Protein AF-A0A6A6KU16-F1 (afdb_monomer_lite)

Sequence (173 aa):
MAQDQNGCRWLQRIFDEGTSEDVQIIFNEIIDHVVTLMLKPFGNYVIQKLLDVCNEEQRLQIVFMVTKEPGQLVGICLNTYGTRAAQKLIETLKTRQQILFVVSSLKPGFLDLVKDQNGNHVIQRCLQCLSNEDKKFIFDAAAKFCVEIATHRHGCCVIQRCITHSTGNIETN

Structure (mmCIF, N/CA/C/O backbone):
data_AF-A0A6A6KU16-F1
#
_entry.id   AF-A0A6A6KU16-F1
#
loop_
_atom_site.group_PDB
_atom_site.id
_atom_site.type_symbol
_atom_site.label_atom_id
_atom_site.label_alt_id
_atom_site.label_comp_id
_atom_site.label_asym_id
_atom_site.label_entity_id
_atom_site.label_seq_id
_atom_site.pdbx_PDB_ins_code
_atom_site.Cartn_x
_atom_site.Cartn_y
_atom_site.Cartn_z
_atom_site.occupancy
_atom_site.B_iso_or_equiv
_atom_site.auth_seq_id
_atom_site.auth_comp_id
_atom_site.auth_asym_id
_atom_site.auth_atom_id
_atom_site.pdbx_PDB_model_num
ATOM 1 N N . MET A 1 1 ? -0.302 17.915 15.412 1.00 61.38 1 MET A N 1
ATOM 2 C CA . MET A 1 1 ? -0.648 16.678 16.140 1.00 61.38 1 MET A CA 1
ATOM 3 C C . MET A 1 1 ? -0.105 15.439 15.435 1.00 61.38 1 MET A C 1
ATOM 5 O O . MET A 1 1 ? 0.923 14.944 15.863 1.00 61.38 1 MET A O 1
ATOM 9 N N . ALA A 1 2 ? -0.668 14.951 14.323 1.00 64.69 2 ALA A N 1
ATOM 10 C CA . ALA A 1 2 ? -0.132 13.734 13.673 1.00 64.69 2 ALA A CA 1
ATOM 11 C C . ALA A 1 2 ? 1.270 13.894 13.030 1.00 64.69 2 ALA A C 1
ATOM 13 O O . ALA A 1 2 ? 1.913 12.909 12.670 1.00 64.69 2 ALA A O 1
ATOM 14 N N . GLN A 1 3 ? 1.744 15.135 12.866 1.00 73.50 3 GLN A N 1
ATOM 15 C CA . GLN A 1 3 ? 3.005 15.462 12.188 1.00 73.50 3 GLN A CA 1
ATOM 16 C C . GLN A 1 3 ? 4.169 15.779 13.143 1.00 73.50 3 GLN A C 1
ATOM 18 O O . GLN A 1 3 ? 5.284 15.988 12.675 1.00 73.50 3 GLN A O 1
ATOM 23 N N . ASP A 1 4 ? 3.932 15.795 14.456 1.00 78.88 4 ASP A N 1
ATOM 24 C CA . ASP A 1 4 ? 4.952 16.013 15.484 1.00 78.88 4 ASP A CA 1
ATOM 25 C C . ASP A 1 4 ? 5.138 14.744 16.338 1.00 78.88 4 ASP A C 1
ATOM 27 O O . ASP A 1 4 ? 4.253 13.890 16.415 1.00 78.88 4 ASP A O 1
ATOM 31 N N . GLN A 1 5 ? 6.317 14.576 16.945 1.00 77.56 5 GLN A N 1
ATOM 32 C CA . GLN A 1 5 ? 6.694 13.324 17.613 1.00 77.56 5 GLN A CA 1
ATOM 33 C C . GLN A 1 5 ? 5.754 12.954 18.771 1.00 77.56 5 GLN A C 1
ATOM 35 O O . GLN A 1 5 ? 5.437 11.778 18.965 1.00 77.56 5 GLN A O 1
ATOM 40 N N . ASN A 1 6 ? 5.312 13.943 19.549 1.00 80.12 6 ASN A N 1
ATOM 41 C CA . ASN A 1 6 ? 4.489 13.705 20.730 1.00 80.12 6 ASN A CA 1
ATOM 42 C C . ASN A 1 6 ? 3.042 13.390 20.347 1.00 80.12 6 ASN A C 1
ATOM 44 O O . ASN A 1 6 ? 2.490 12.418 20.861 1.00 80.12 6 ASN A O 1
ATOM 48 N N . GLY A 1 7 ? 2.458 14.127 19.400 1.00 81.62 7 GLY A N 1
ATOM 49 C CA . GLY A 1 7 ? 1.117 13.849 18.898 1.00 81.62 7 GLY A CA 1
ATOM 50 C C . GLY A 1 7 ? 1.038 12.529 18.130 1.00 81.62 7 GLY A C 1
ATOM 51 O O . GLY A 1 7 ? 0.083 11.780 18.308 1.00 81.62 7 GLY A O 1
ATOM 52 N N . CYS A 1 8 ? 2.075 12.168 17.368 1.00 83.50 8 CYS A N 1
ATOM 53 C CA . CYS A 1 8 ? 2.180 10.859 16.719 1.00 83.50 8 CYS A CA 1
ATOM 54 C C . CYS A 1 8 ? 2.186 9.700 17.731 1.00 83.50 8 CYS A C 1
ATOM 56 O O . CYS A 1 8 ? 1.494 8.701 17.530 1.00 83.50 8 CYS A O 1
ATOM 58 N N . ARG A 1 9 ? 2.945 9.811 18.831 1.00 82.94 9 ARG A N 1
ATOM 59 C CA . ARG A 1 9 ? 2.953 8.777 19.881 1.00 82.94 9 ARG A CA 1
ATOM 60 C C . ARG A 1 9 ? 1.647 8.719 20.657 1.00 82.94 9 ARG A C 1
ATOM 62 O O . ARG A 1 9 ? 1.212 7.630 21.009 1.00 82.94 9 ARG A O 1
ATOM 69 N N . TRP A 1 10 ? 1.034 9.869 20.917 1.00 85.94 10 TRP A N 1
ATOM 70 C CA . TRP A 1 10 ? -0.267 9.923 21.570 1.00 85.94 10 TRP A CA 1
ATOM 71 C C . TRP A 1 10 ? -1.342 9.227 20.725 1.00 85.94 10 TRP A C 1
ATOM 73 O O . TRP A 1 10 ? -2.004 8.333 21.235 1.00 85.94 10 TRP A O 1
ATOM 83 N N . LEU A 1 11 ? -1.430 9.528 19.422 1.00 86.06 11 LEU A N 1
ATOM 84 C CA . LEU A 1 11 ? -2.376 8.864 18.513 1.00 86.06 11 LEU A CA 1
ATOM 85 C C . LEU A 1 11 ? -2.165 7.347 18.451 1.00 86.06 11 LEU A C 1
ATOM 87 O O . LEU A 1 11 ? -3.128 6.591 18.492 1.00 86.06 11 LEU A O 1
ATOM 91 N N . GLN A 1 12 ? -0.911 6.891 18.399 1.00 87.44 12 GLN A N 1
ATOM 92 C CA . GLN A 1 12 ? -0.614 5.456 18.403 1.00 87.44 12 GLN A CA 1
ATOM 93 C C . GLN A 1 12 ? -1.090 4.760 19.684 1.00 87.44 12 GLN A C 1
ATOM 95 O O . GLN A 1 12 ? -1.622 3.662 19.587 1.00 87.44 12 GLN A O 1
ATOM 100 N N . ARG A 1 13 ? -0.974 5.408 20.853 1.00 88.69 13 ARG A N 1
ATOM 101 C CA . ARG A 1 13 ? -1.516 4.861 22.110 1.00 88.69 13 ARG A CA 1
ATOM 102 C C . ARG A 1 13 ? -3.032 4.747 22.085 1.00 88.69 13 ARG A C 1
ATOM 104 O O . ARG A 1 13 ? -3.554 3.744 22.547 1.00 88.69 13 ARG A O 1
ATOM 111 N N . ILE A 1 14 ? -3.731 5.731 21.515 1.00 88.00 14 ILE A N 1
ATOM 112 C CA . ILE A 1 14 ? -5.189 5.631 21.372 1.00 88.00 14 ILE A CA 1
ATOM 113 C C . ILE A 1 14 ? -5.564 4.452 20.469 1.00 88.00 14 ILE A C 1
ATOM 115 O O . ILE A 1 14 ? -6.512 3.743 20.766 1.00 88.00 14 ILE A O 1
ATOM 119 N N . PHE A 1 15 ? -4.798 4.177 19.413 1.00 91.25 15 PHE A N 1
ATOM 120 C CA . PHE A 1 15 ? -5.029 2.977 18.607 1.00 91.25 15 PHE A CA 1
ATOM 121 C C . PHE A 1 15 ? -4.702 1.666 19.341 1.00 91.25 15 PHE A C 1
ATOM 123 O O . PHE A 1 15 ? -5.297 0.646 19.020 1.00 91.25 15 PHE A O 1
ATOM 130 N N . ASP A 1 16 ? -3.763 1.666 20.289 1.00 88.44 16 ASP A N 1
ATOM 131 C CA . ASP A 1 16 ? -3.413 0.482 21.088 1.00 88.44 16 ASP A CA 1
ATOM 132 C C . ASP A 1 16 ? -4.428 0.168 22.195 1.00 88.44 16 ASP A C 1
ATOM 134 O O . ASP A 1 16 ? -4.728 -0.997 22.450 1.00 88.44 16 ASP A O 1
ATOM 138 N N . GLU A 1 17 ? -4.915 1.202 22.876 1.00 91.50 17 GLU A N 1
ATOM 139 C CA . GLU A 1 17 ? -5.644 1.077 24.146 1.00 91.50 17 GLU A CA 1
ATOM 140 C C . GLU A 1 17 ? -7.106 1.543 24.050 1.00 91.50 17 GLU A C 1
ATOM 142 O O . GLU A 1 17 ? -7.894 1.290 24.961 1.00 91.50 17 GLU A O 1
ATOM 147 N N . GLY A 1 18 ? -7.464 2.249 22.976 1.00 89.25 18 GLY A N 1
ATOM 148 C CA . GLY A 1 18 ? -8.781 2.847 22.774 1.00 89.25 18 GLY A CA 1
ATOM 149 C C . GLY A 1 18 ? -9.833 1.884 22.229 1.00 89.25 18 GLY A C 1
ATOM 150 O O . GLY A 1 18 ? -9.562 0.749 21.833 1.00 89.25 18 GLY A O 1
ATOM 151 N N . THR A 1 19 ? -11.070 2.369 22.204 1.00 93.75 19 THR A N 1
ATOM 152 C CA . THR A 1 19 ? -12.240 1.650 21.686 1.00 93.75 19 THR A CA 1
ATOM 153 C C . THR A 1 19 ? -12.359 1.761 20.162 1.00 93.75 19 THR A C 1
ATOM 155 O O . THR A 1 19 ? -11.706 2.585 19.518 1.00 93.75 19 THR A O 1
ATOM 158 N N . SER A 1 20 ? -13.237 0.956 19.558 1.00 92.12 20 SER A N 1
ATOM 159 C CA . SER A 1 20 ? -13.591 1.082 18.135 1.00 92.12 20 SER A CA 1
ATOM 160 C C . SER A 1 20 ? -14.127 2.470 17.774 1.00 92.12 20 SER A C 1
ATOM 162 O O . SER A 1 20 ? -13.872 2.973 16.681 1.00 92.12 20 SER A O 1
ATOM 164 N N . GLU A 1 21 ? -14.847 3.097 18.697 1.00 94.88 21 GLU A N 1
ATOM 165 C CA . GLU A 1 21 ? -15.416 4.431 18.579 1.00 94.88 21 GLU A CA 1
ATOM 166 C C . GLU A 1 21 ? -14.309 5.491 18.562 1.00 94.88 21 GLU A C 1
ATOM 168 O O . GLU A 1 21 ? -14.327 6.375 17.703 1.00 94.88 21 GLU A O 1
ATOM 173 N N . ASP A 1 22 ? -13.297 5.359 19.428 1.00 93.62 22 ASP A N 1
ATOM 174 C CA . ASP A 1 22 ? -12.121 6.239 19.427 1.00 93.62 22 ASP A CA 1
ATOM 175 C C . ASP A 1 22 ? -11.361 6.144 18.097 1.00 93.62 22 ASP A C 1
ATOM 177 O O . ASP A 1 22 ? -11.005 7.162 17.493 1.00 93.62 22 ASP A O 1
ATOM 181 N N . VAL A 1 23 ? -11.161 4.917 17.595 1.00 94.31 23 VAL A N 1
ATOM 182 C CA . VAL A 1 23 ? -10.544 4.677 16.282 1.00 94.31 23 VAL A CA 1
ATOM 183 C C . VAL A 1 23 ? -11.369 5.329 15.174 1.00 94.31 23 VAL A C 1
ATOM 185 O O . VAL A 1 23 ? -10.789 5.971 14.301 1.00 94.31 23 VAL A O 1
ATOM 188 N N . GLN A 1 24 ? -12.701 5.210 15.202 1.00 96.06 24 GLN A N 1
ATOM 189 C CA . GLN A 1 24 ? -13.580 5.803 14.192 1.00 96.06 24 GLN A CA 1
ATOM 190 C C . GLN A 1 24 ? -13.523 7.336 14.195 1.00 96.06 24 GLN A C 1
ATOM 192 O O . GLN A 1 24 ? -13.470 7.940 13.122 1.00 96.06 24 GLN A O 1
ATOM 197 N N . ILE A 1 25 ? -13.505 7.969 15.372 1.00 95.62 25 ILE A N 1
ATOM 198 C CA . ILE A 1 25 ? -13.376 9.428 15.497 1.00 95.62 25 ILE A CA 1
ATOM 199 C C . ILE A 1 25 ? -12.057 9.883 14.874 1.00 95.62 25 ILE A C 1
ATOM 201 O O . ILE A 1 25 ? -12.051 10.762 14.015 1.00 95.62 25 ILE A O 1
ATOM 205 N N . ILE A 1 26 ? -10.944 9.249 15.252 1.00 94.62 26 ILE A N 1
ATOM 206 C CA . ILE A 1 26 ? -9.632 9.601 14.701 1.00 94.62 26 ILE A CA 1
ATOM 207 C C . ILE A 1 26 ? -9.592 9.344 13.194 1.00 94.62 26 ILE A C 1
ATOM 209 O O . ILE A 1 26 ? -9.072 10.172 12.452 1.00 94.62 26 ILE A O 1
ATOM 213 N N . PHE A 1 27 ? -10.137 8.216 12.737 1.00 96.69 27 PHE A N 1
ATOM 214 C CA . PHE A 1 27 ? -10.191 7.856 11.325 1.00 96.69 27 PHE A CA 1
ATOM 215 C C . PHE A 1 27 ? -10.874 8.947 10.491 1.00 96.69 27 PHE A C 1
ATOM 217 O O . PHE A 1 27 ? -10.310 9.375 9.483 1.00 96.69 27 PHE A O 1
ATOM 224 N N . ASN A 1 28 ? -12.035 9.435 10.937 1.00 97.12 28 ASN A N 1
ATOM 225 C CA . ASN A 1 28 ? -12.789 10.481 10.243 1.00 97.12 28 ASN A CA 1
ATOM 226 C C . ASN A 1 28 ? -11.981 11.778 10.085 1.00 97.12 28 ASN A C 1
ATOM 228 O O . ASN A 1 28 ? -12.076 12.433 9.054 1.00 97.12 28 ASN A O 1
ATOM 232 N N . GLU A 1 29 ? -11.145 12.117 11.068 1.00 94.94 29 GLU A N 1
ATOM 233 C CA . GLU A 1 29 ? -10.301 13.318 11.030 1.00 94.94 29 GLU A CA 1
ATOM 234 C C . GLU A 1 29 ? -9.064 13.166 10.127 1.00 94.94 29 GLU A C 1
ATOM 236 O O . GLU A 1 29 ? -8.497 14.158 9.666 1.00 94.94 29 GLU A O 1
ATOM 241 N N . ILE A 1 30 ? -8.593 11.935 9.884 1.00 94.94 30 ILE A N 1
ATOM 242 C CA . ILE A 1 30 ? -7.332 11.702 9.157 1.00 94.94 30 ILE A CA 1
ATOM 243 C C . ILE A 1 30 ? -7.505 11.121 7.757 1.00 94.94 30 ILE A C 1
ATOM 245 O O . ILE A 1 30 ? -6.533 11.152 6.999 1.00 94.94 30 ILE A O 1
ATOM 249 N N . ILE A 1 31 ? -8.682 10.596 7.396 1.00 97.62 31 ILE A N 1
ATOM 250 C CA . ILE A 1 31 ? -8.896 9.873 6.132 1.00 97.62 31 ILE A CA 1
ATOM 251 C C . ILE A 1 31 ? -8.521 10.715 4.901 1.00 97.62 31 ILE A C 1
ATOM 253 O O . ILE A 1 31 ? -7.761 10.257 4.044 1.00 97.62 31 ILE A O 1
ATOM 257 N N . ASP A 1 32 ? -8.906 11.992 4.879 1.00 97.50 32 ASP A N 1
ATOM 258 C CA . ASP A 1 32 ? -8.584 12.933 3.793 1.00 97.50 32 ASP A CA 1
ATOM 259 C C . ASP A 1 32 ? -7.100 13.341 3.746 1.00 97.50 32 ASP A C 1
ATOM 261 O O . ASP A 1 32 ? -6.627 13.981 2.803 1.00 97.50 32 ASP A O 1
ATOM 265 N N . HIS A 1 33 ? -6.326 12.950 4.757 1.00 97.38 33 HIS A N 1
ATOM 266 C CA . HIS A 1 33 ? -4.914 13.280 4.909 1.00 97.38 33 HIS A CA 1
ATOM 267 C C . HIS A 1 33 ? -3.996 12.054 4.889 1.00 97.38 33 HIS A C 1
ATOM 269 O O . HIS A 1 33 ? -2.783 12.214 5.053 1.00 97.38 33 HIS A O 1
ATOM 275 N N . VAL A 1 34 ? -4.523 10.847 4.648 1.00 97.94 34 VAL A N 1
ATOM 276 C CA . VAL A 1 34 ? -3.755 9.590 4.701 1.00 97.94 34 VAL A CA 1
ATOM 277 C C . VAL A 1 34 ? -2.512 9.638 3.818 1.00 97.94 34 VAL A C 1
ATOM 279 O O . VAL A 1 34 ? -1.414 9.365 4.301 1.00 97.94 34 VAL A O 1
ATOM 282 N N . VAL A 1 35 ? -2.649 10.054 2.555 1.00 98.38 35 VAL A N 1
ATOM 283 C CA . VAL A 1 35 ? -1.518 10.150 1.614 1.00 98.38 35 VAL A CA 1
ATOM 284 C C . VAL A 1 35 ? -0.448 11.101 2.151 1.00 98.38 35 VAL A C 1
ATOM 286 O O . VAL A 1 35 ? 0.726 10.740 2.230 1.00 98.38 35 VAL A O 1
ATOM 289 N N . THR A 1 36 ? -0.853 12.293 2.595 1.00 98.00 36 THR A N 1
ATOM 290 C CA . THR A 1 36 ? 0.061 13.276 3.185 1.00 98.00 36 THR A CA 1
ATOM 291 C C . THR A 1 36 ? 0.782 12.695 4.394 1.00 98.00 36 THR A C 1
ATOM 293 O O . THR A 1 36 ? 1.995 12.847 4.494 1.00 98.00 36 THR A O 1
ATOM 296 N N . LEU A 1 37 ? 0.072 12.008 5.294 1.00 97.94 37 LEU A N 1
ATOM 297 C CA . LEU A 1 37 ? 0.644 11.426 6.506 1.00 97.94 37 LEU A CA 1
ATOM 298 C C . LEU A 1 37 ? 1.632 10.296 6.199 1.00 97.94 37 LEU A C 1
ATOM 300 O O . LEU A 1 37 ? 2.709 10.281 6.796 1.00 97.94 37 LEU A O 1
ATOM 304 N N . MET A 1 38 ? 1.333 9.412 5.240 1.00 98.50 38 MET A N 1
ATOM 305 C CA . MET A 1 38 ? 2.251 8.344 4.807 1.00 98.50 38 MET A CA 1
ATOM 306 C C . MET A 1 38 ? 3.613 8.891 4.361 1.00 98.50 38 MET A C 1
ATOM 308 O O . MET A 1 38 ? 4.635 8.246 4.573 1.00 98.50 38 MET A O 1
ATOM 312 N N . LEU A 1 39 ? 3.648 10.097 3.791 1.00 98.06 39 LEU A N 1
ATOM 313 C CA . LEU A 1 39 ? 4.864 10.736 3.285 1.00 98.06 39 LEU A CA 1
ATOM 314 C C . LEU A 1 39 ? 5.656 11.514 4.354 1.00 98.06 39 LEU A C 1
ATOM 316 O O . LEU A 1 39 ? 6.668 12.138 4.025 1.00 98.06 39 LEU A O 1
ATOM 320 N N . LYS A 1 40 ? 5.219 11.527 5.624 1.00 97.00 40 LYS A N 1
ATOM 321 C CA . LYS A 1 40 ? 5.882 12.277 6.710 1.00 97.00 40 LYS A CA 1
ATOM 322 C C . LYS A 1 40 ? 6.674 11.373 7.661 1.00 97.00 40 LYS A C 1
ATOM 324 O O . LYS A 1 40 ? 6.219 10.266 7.952 1.00 97.00 40 LYS A O 1
ATOM 329 N N . PRO A 1 41 ? 7.777 11.875 8.263 1.00 93.88 41 PRO A N 1
ATOM 330 C CA . PRO A 1 41 ? 8.608 11.120 9.208 1.00 93.88 41 PRO A CA 1
ATOM 331 C C . PRO A 1 41 ? 7.853 10.528 10.401 1.00 93.88 41 PRO A C 1
ATOM 333 O O . PRO A 1 41 ? 8.198 9.444 10.854 1.00 93.88 41 PRO A O 1
ATOM 336 N N . PHE A 1 42 ? 6.819 11.218 10.890 1.00 93.00 42 PHE A N 1
ATOM 337 C CA . PHE A 1 42 ? 5.994 10.760 12.013 1.00 93.00 42 PHE A CA 1
ATOM 338 C C . PHE A 1 42 ? 4.618 10.251 11.568 1.00 93.00 42 PHE A C 1
ATOM 340 O O . PHE A 1 42 ? 4.129 9.252 12.091 1.00 93.00 42 PHE A O 1
ATOM 347 N N . GLY A 1 43 ? 4.015 10.886 10.558 1.00 95.12 43 GLY A N 1
ATOM 348 C CA . GLY A 1 43 ? 2.687 10.512 10.065 1.00 95.12 43 GLY A CA 1
ATOM 349 C C . GLY A 1 43 ? 2.614 9.070 9.554 1.00 95.12 43 GLY A C 1
ATOM 350 O O . GLY A 1 43 ? 1.610 8.398 9.775 1.00 95.12 43 GLY A O 1
ATOM 351 N N . ASN A 1 44 ? 3.693 8.548 8.958 1.00 97.06 44 ASN A N 1
ATOM 352 C CA . ASN A 1 44 ? 3.710 7.177 8.445 1.00 97.06 44 ASN A CA 1
ATOM 353 C C . ASN A 1 44 ? 3.491 6.128 9.550 1.00 97.06 44 ASN A C 1
ATOM 355 O O . ASN A 1 44 ? 2.888 5.094 9.280 1.00 97.06 44 ASN A O 1
ATOM 359 N N . TYR A 1 45 ? 3.932 6.388 10.785 1.00 96.12 45 TYR A N 1
ATOM 360 C CA . TYR A 1 45 ? 3.707 5.478 11.913 1.00 96.12 45 TYR A CA 1
ATOM 361 C C . TYR A 1 45 ? 2.247 5.487 12.367 1.00 96.12 45 TYR A C 1
ATOM 363 O O . TYR A 1 45 ? 1.699 4.435 12.680 1.00 96.12 45 TYR A O 1
ATOM 371 N N . VAL A 1 46 ? 1.591 6.652 12.324 1.00 96.25 46 VAL A N 1
ATOM 372 C CA . VAL A 1 46 ? 0.153 6.773 12.613 1.00 96.25 46 VAL A CA 1
ATOM 373 C C . VAL A 1 46 ? -0.652 5.933 11.621 1.00 96.25 46 VAL A C 1
ATOM 375 O O . VAL A 1 46 ? -1.503 5.155 12.037 1.00 96.25 46 VAL A O 1
ATOM 378 N N . ILE A 1 47 ? -0.342 6.021 10.323 1.00 98.12 47 ILE A N 1
ATOM 379 C CA . ILE A 1 47 ? -1.045 5.236 9.295 1.00 98.12 47 ILE A CA 1
ATOM 380 C C . ILE A 1 47 ? -0.748 3.740 9.417 1.00 98.12 47 ILE A C 1
ATOM 382 O O . ILE A 1 47 ? -1.661 2.929 9.299 1.00 98.12 47 ILE A O 1
ATOM 386 N N . GLN A 1 48 ? 0.501 3.355 9.693 1.00 98.31 48 GLN A N 1
ATOM 387 C CA . GLN A 1 48 ? 0.836 1.949 9.945 1.00 98.31 48 GLN A CA 1
ATOM 388 C C . GLN A 1 48 ? 0.027 1.377 11.108 1.00 98.31 48 GLN A C 1
ATOM 390 O O . GLN A 1 48 ? -0.499 0.273 10.994 1.00 98.31 48 GLN A O 1
ATOM 395 N N . LYS A 1 49 ? -0.110 2.148 12.190 1.00 97.06 49 LYS A N 1
ATOM 396 C CA . LYS A 1 49 ? -0.857 1.721 13.366 1.00 97.06 49 LYS A CA 1
ATOM 397 C C . LYS A 1 49 ? -2.361 1.675 13.121 1.00 97.06 49 LYS A C 1
ATOM 399 O O . LYS A 1 49 ? -3.015 0.722 13.523 1.00 97.06 49 LYS A O 1
ATOM 404 N N . LEU A 1 50 ? -2.899 2.648 12.390 1.00 97.50 50 LEU A N 1
ATOM 405 C CA . LEU A 1 50 ? -4.287 2.614 11.942 1.00 97.50 50 LEU A CA 1
ATOM 406 C C . LEU A 1 50 ? -4.579 1.348 11.123 1.00 97.50 50 LEU A C 1
ATOM 408 O O . LEU A 1 50 ? -5.614 0.722 11.312 1.00 97.50 50 LEU A O 1
ATOM 412 N N . LEU A 1 51 ? -3.663 0.929 10.245 1.00 98.12 51 LEU A N 1
ATOM 413 C CA . LEU A 1 51 ? -3.836 -0.270 9.415 1.00 98.12 51 LEU A CA 1
ATOM 414 C C . LEU A 1 51 ? -3.896 -1.583 10.217 1.00 98.12 51 LEU A C 1
ATOM 416 O O . LEU A 1 51 ? -4.497 -2.548 9.728 1.00 98.12 51 LEU A O 1
ATOM 420 N N . ASP A 1 52 ? -3.323 -1.609 11.428 1.00 96.69 52 ASP A N 1
ATOM 421 C CA . ASP A 1 52 ? -3.431 -2.737 12.364 1.00 96.69 52 ASP A CA 1
ATOM 422 C C . ASP A 1 52 ? -4.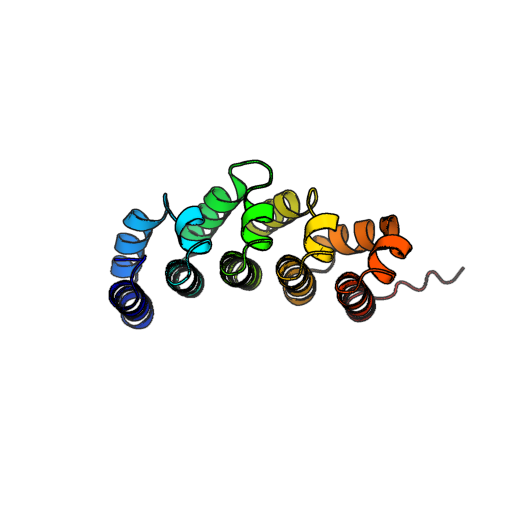841 -2.883 12.941 1.00 96.69 52 ASP A C 1
ATOM 424 O O . ASP A 1 52 ? -5.314 -4.004 13.121 1.00 96.69 52 ASP A O 1
ATOM 428 N N . VAL A 1 53 ? -5.511 -1.761 13.213 1.00 96.19 53 VAL A N 1
ATOM 429 C CA . VAL A 1 53 ? -6.764 -1.739 13.987 1.00 96.19 53 VAL A CA 1
ATOM 430 C 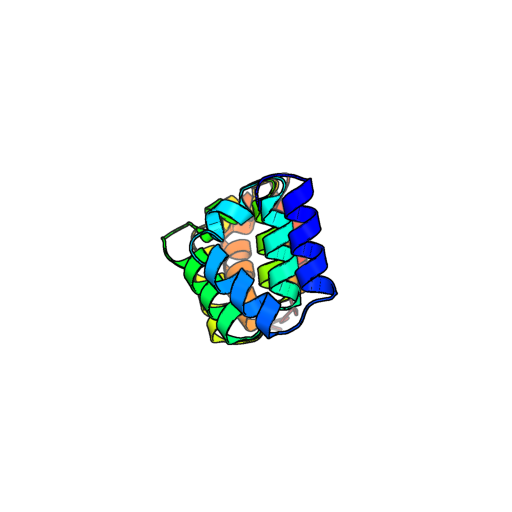C . VAL A 1 53 ? -7.999 -1.408 13.155 1.00 96.19 53 VAL A C 1
ATOM 432 O O . VAL A 1 53 ? -9.117 -1.673 13.588 1.00 96.19 53 VAL A O 1
ATOM 435 N N . CYS A 1 54 ? -7.824 -0.862 11.949 1.00 96.69 54 CYS A N 1
ATOM 436 C CA . CYS A 1 54 ? -8.943 -0.478 11.100 1.00 96.69 54 CYS A CA 1
ATOM 437 C C . CYS A 1 54 ? -9.762 -1.688 10.632 1.00 96.69 54 CYS A C 1
ATOM 439 O O . CYS A 1 54 ? -9.238 -2.764 10.288 1.00 96.69 54 CYS A O 1
ATOM 441 N N . ASN A 1 55 ? -11.075 -1.478 10.572 1.00 96.75 55 ASN A N 1
ATOM 442 C CA . ASN A 1 55 ? -12.002 -2.457 10.027 1.00 96.75 55 ASN A CA 1
ATOM 443 C C . ASN A 1 55 ? -11.884 -2.539 8.489 1.00 96.75 55 ASN A C 1
ATOM 445 O O . ASN A 1 55 ? -11.092 -1.844 7.849 1.00 96.75 55 ASN A O 1
ATOM 449 N N . GLU A 1 56 ? -12.635 -3.451 7.878 1.00 97.44 56 GLU A N 1
ATOM 450 C CA . GLU A 1 56 ? -12.550 -3.690 6.435 1.00 97.44 56 GLU A CA 1
ATOM 451 C C . GLU A 1 56 ? -13.004 -2.492 5.584 1.00 97.44 56 GLU A C 1
ATOM 453 O O . GLU A 1 56 ? -12.381 -2.208 4.558 1.00 97.44 56 GLU A O 1
ATOM 458 N N . GLU A 1 57 ? -14.035 -1.769 6.024 1.00 97.56 57 GLU A N 1
ATOM 459 C CA . GLU A 1 57 ? -14.577 -0.598 5.329 1.00 97.56 57 GLU A CA 1
ATOM 460 C C . GLU A 1 57 ? -13.594 0.577 5.369 1.00 97.56 57 GLU A C 1
ATOM 462 O O . GLU A 1 57 ? -13.236 1.130 4.329 1.00 97.56 57 GLU A O 1
ATOM 467 N N . GLN A 1 58 ? -13.064 0.888 6.552 1.00 98.38 58 GLN A N 1
ATOM 468 C CA . GLN A 1 58 ? -12.018 1.894 6.748 1.00 98.38 58 GLN A CA 1
ATOM 469 C C . GLN A 1 58 ? -10.776 1.578 5.905 1.00 98.38 58 GLN A C 1
ATOM 471 O O . GLN A 1 58 ? -10.206 2.455 5.254 1.00 98.38 58 GLN A O 1
ATOM 476 N N . ARG A 1 59 ? -10.365 0.305 5.858 1.00 98.62 59 ARG A N 1
ATOM 477 C CA . ARG A 1 59 ? -9.248 -0.149 5.020 1.00 98.62 59 ARG A CA 1
ATOM 478 C C . ARG A 1 59 ? -9.530 0.057 3.538 1.00 98.62 59 ARG A C 1
ATOM 480 O O . ARG A 1 59 ? -8.642 0.495 2.811 1.00 98.62 59 ARG A O 1
ATOM 487 N N . LEU A 1 60 ? -10.743 -0.248 3.080 1.00 98.62 60 LEU A N 1
ATOM 488 C CA . LEU A 1 60 ? -11.139 -0.015 1.695 1.00 98.62 60 LEU A CA 1
ATOM 489 C C . LEU A 1 60 ? -11.116 1.484 1.354 1.00 98.62 60 LEU A C 1
ATOM 491 O O . LEU A 1 60 ? -10.608 1.852 0.298 1.00 98.62 60 LEU A O 1
ATOM 495 N N . GLN A 1 61 ? -11.572 2.352 2.259 1.00 98.62 61 GLN A N 1
ATOM 496 C CA . GLN A 1 61 ? -11.469 3.805 2.097 1.00 98.62 61 GLN A CA 1
ATOM 497 C C . GLN A 1 61 ? -10.010 4.278 2.040 1.00 98.62 61 GLN A C 1
ATOM 499 O O . GLN A 1 61 ? -9.663 5.065 1.162 1.00 98.62 61 GLN A O 1
ATOM 504 N N . ILE A 1 62 ? -9.123 3.747 2.890 1.00 98.81 62 ILE A N 1
ATOM 505 C CA . ILE A 1 62 ? -7.678 4.019 2.808 1.00 98.81 62 ILE A CA 1
ATOM 506 C C . ILE A 1 62 ? -7.125 3.601 1.442 1.00 98.81 62 ILE A C 1
ATOM 508 O O . ILE A 1 62 ? -6.399 4.377 0.822 1.00 98.81 62 ILE A O 1
ATOM 512 N N . VAL A 1 63 ? -7.482 2.404 0.956 1.00 98.81 63 VAL A N 1
ATOM 513 C CA . VAL A 1 63 ? -7.085 1.930 -0.379 1.00 98.81 63 VAL A CA 1
ATOM 514 C C . VAL A 1 63 ? -7.547 2.918 -1.446 1.00 98.81 63 VAL A C 1
ATOM 516 O O . VAL A 1 63 ? -6.713 3.381 -2.218 1.00 98.81 63 VAL A O 1
ATOM 519 N N . PHE A 1 64 ? -8.821 3.320 -1.438 1.00 98.50 64 PHE A N 1
ATOM 520 C CA . PHE A 1 64 ? -9.331 4.317 -2.379 1.00 98.50 64 PHE A CA 1
ATOM 521 C C . PHE A 1 64 ? -8.552 5.626 -2.321 1.00 98.50 64 PHE A C 1
ATOM 523 O O . PHE A 1 64 ? -8.186 6.155 -3.368 1.00 98.50 64 PHE A O 1
ATOM 530 N N . MET A 1 65 ? -8.247 6.125 -1.122 1.00 98.56 65 MET A N 1
ATOM 531 C CA . MET A 1 65 ? -7.499 7.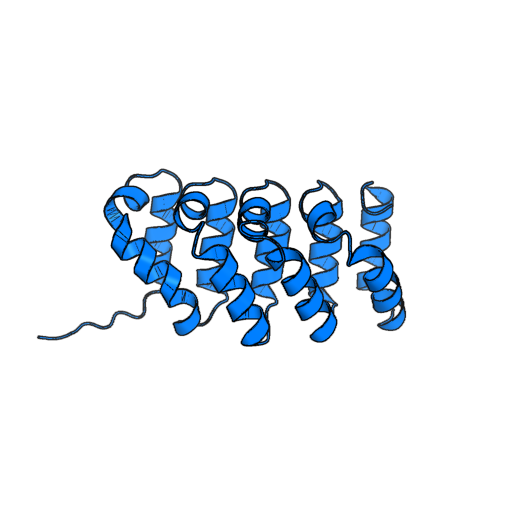367 -0.967 1.00 98.56 65 MET A CA 1
ATOM 532 C C . MET A 1 65 ? -6.094 7.268 -1.545 1.00 98.56 65 MET A C 1
ATOM 534 O O . MET A 1 65 ? -5.668 8.221 -2.187 1.00 98.56 65 MET A O 1
ATOM 538 N N . VAL A 1 66 ? -5.385 6.143 -1.379 1.00 98.69 66 VAL A N 1
ATOM 539 C CA . VAL A 1 66 ? -4.016 5.981 -1.907 1.00 98.69 66 VAL A CA 1
ATOM 540 C C . VAL A 1 66 ? -3.974 5.612 -3.391 1.00 98.69 66 VAL A C 1
ATOM 542 O O . VAL A 1 66 ? -2.968 5.894 -4.043 1.00 98.69 66 VAL A O 1
ATOM 545 N N . THR A 1 67 ? -5.054 5.063 -3.951 1.00 98.50 67 THR A N 1
ATOM 546 C CA . THR A 1 67 ? -5.171 4.721 -5.381 1.00 98.50 67 THR A CA 1
ATOM 547 C C . THR A 1 67 ? -5.976 5.732 -6.199 1.00 98.50 67 THR A C 1
ATOM 549 O O . THR A 1 67 ? -6.228 5.483 -7.375 1.00 98.50 67 THR A O 1
ATOM 552 N N . LYS A 1 68 ? -6.406 6.847 -5.594 1.00 97.19 68 LYS A N 1
ATOM 553 C CA . LYS A 1 68 ? -7.309 7.829 -6.210 1.00 97.19 68 LYS A CA 1
ATOM 554 C C . LYS A 1 68 ? -6.758 8.428 -7.504 1.00 97.19 68 LYS A C 1
ATOM 556 O O . LYS A 1 68 ? -7.465 8.474 -8.503 1.00 97.19 68 LYS A O 1
ATOM 561 N N . GLU A 1 69 ? -5.501 8.865 -7.474 1.00 97.62 69 GLU A N 1
ATOM 562 C CA . GLU A 1 69 ? -4.848 9.514 -8.611 1.00 97.62 69 GLU A CA 1
ATOM 563 C C . GLU A 1 69 ? -3.858 8.559 -9.306 1.00 97.62 69 GLU A C 1
ATOM 565 O O . GLU A 1 69 ? -3.164 7.782 -8.630 1.00 97.62 69 GLU A O 1
ATOM 570 N N . PRO A 1 70 ? -3.729 8.617 -10.647 1.00 97.50 70 PRO A N 1
ATOM 571 C CA . PRO A 1 70 ? -2.748 7.825 -11.380 1.00 97.50 70 PRO A CA 1
ATOM 572 C C . PRO A 1 70 ? -1.329 8.004 -10.827 1.00 97.50 70 PRO A C 1
ATOM 574 O O . PRO A 1 70 ? -0.836 9.117 -10.670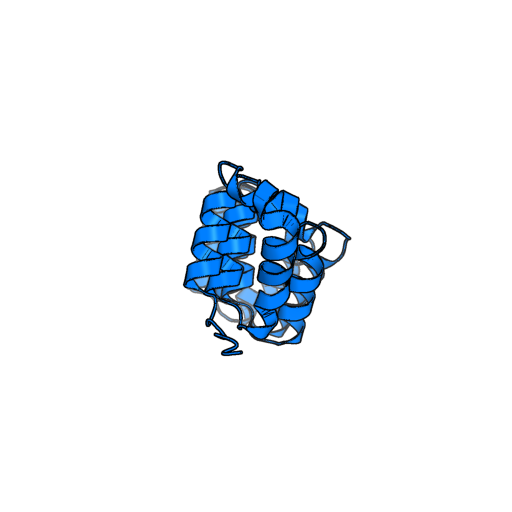 1.00 97.50 70 PRO A O 1
ATOM 577 N N . GLY A 1 71 ? -0.658 6.891 -10.523 1.00 97.94 71 GLY A N 1
ATOM 578 C CA . GLY A 1 71 ? 0.715 6.897 -10.008 1.00 97.94 71 GLY A CA 1
ATOM 579 C C . GLY A 1 71 ? 0.863 7.330 -8.545 1.00 97.94 71 GLY A C 1
ATOM 580 O O . GLY A 1 71 ? 1.973 7.272 -8.019 1.00 97.94 71 GLY A O 1
ATOM 581 N N . GLN A 1 72 ? -0.214 7.694 -7.843 1.00 98.50 72 GLN A N 1
ATOM 582 C CA . GLN A 1 72 ? -0.120 8.153 -6.456 1.00 98.50 72 GLN A CA 1
ATOM 583 C C . GLN A 1 72 ? 0.460 7.084 -5.527 1.00 98.50 72 GLN A C 1
ATOM 585 O O . GLN A 1 72 ? 1.406 7.354 -4.786 1.00 98.50 72 GLN A O 1
ATOM 590 N N . LEU A 1 73 ? -0.044 5.849 -5.613 1.00 98.81 73 LEU A N 1
ATOM 591 C CA . LEU A 1 73 ? 0.494 4.746 -4.821 1.00 98.81 73 LEU A CA 1
ATOM 592 C C . LEU A 1 73 ? 1.966 4.469 -5.159 1.00 98.81 73 LEU A C 1
ATOM 594 O O . LEU A 1 73 ? 2.760 4.223 -4.255 1.00 98.81 73 LEU A O 1
ATOM 598 N N . VAL A 1 74 ? 2.355 4.574 -6.434 1.00 98.75 74 VAL A N 1
ATOM 599 C CA . VAL A 1 74 ? 3.758 4.440 -6.859 1.00 98.75 74 VAL A CA 1
ATOM 600 C C . VAL A 1 74 ? 4.617 5.521 -6.195 1.00 98.75 74 VAL A C 1
ATOM 602 O O . VAL A 1 74 ? 5.623 5.194 -5.571 1.00 98.75 74 VAL A O 1
ATOM 605 N N . GLY A 1 75 ? 4.186 6.785 -6.222 1.00 98.69 75 GLY A N 1
ATOM 606 C CA . GLY A 1 75 ? 4.882 7.890 -5.556 1.00 98.69 75 GLY A CA 1
ATOM 607 C C . GLY A 1 75 ? 5.041 7.688 -4.044 1.00 98.69 75 GLY A C 1
ATOM 608 O O . GLY A 1 75 ? 6.104 7.974 -3.490 1.00 98.69 75 GLY A O 1
ATOM 609 N N . ILE A 1 76 ? 4.030 7.122 -3.375 1.00 98.81 76 ILE A N 1
ATOM 610 C CA . ILE A 1 76 ? 4.117 6.743 -1.955 1.00 98.81 76 ILE A CA 1
ATOM 611 C C . ILE A 1 76 ? 5.188 5.668 -1.740 1.00 98.81 76 ILE A C 1
ATOM 613 O O . ILE A 1 76 ? 5.985 5.769 -0.808 1.00 98.81 76 ILE A O 1
ATOM 617 N N . CYS A 1 77 ? 5.241 4.656 -2.603 1.00 98.81 77 CYS A N 1
ATOM 618 C CA . CYS A 1 77 ? 6.189 3.549 -2.487 1.00 98.81 77 CYS A CA 1
ATOM 619 C C . CYS A 1 77 ? 7.652 3.972 -2.701 1.00 98.81 77 CYS A C 1
ATOM 621 O O . CYS A 1 77 ? 8.543 3.397 -2.079 1.00 98.81 77 CYS A O 1
ATOM 623 N N . LEU A 1 78 ? 7.894 4.978 -3.546 1.00 98.62 78 LEU A N 1
ATOM 624 C CA . LEU A 1 78 ? 9.228 5.535 -3.816 1.00 98.62 78 LEU A CA 1
ATOM 625 C C . LEU A 1 78 ? 9.723 6.472 -2.696 1.00 98.62 78 LEU A C 1
ATOM 627 O O . LEU A 1 78 ? 10.907 6.803 -2.617 1.00 98.62 78 LEU A O 1
ATOM 631 N N . ASN A 1 79 ? 8.839 6.899 -1.792 1.00 98.62 79 ASN A N 1
ATOM 632 C CA . ASN A 1 79 ? 9.189 7.768 -0.675 1.00 98.62 79 ASN A CA 1
ATOM 633 C C . ASN A 1 79 ? 9.804 6.990 0.506 1.00 98.62 79 ASN A C 1
ATOM 635 O O . ASN A 1 79 ? 9.305 5.936 0.904 1.00 98.62 79 ASN A O 1
ATOM 639 N N . THR A 1 80 ? 10.834 7.565 1.138 1.00 98.00 80 THR A N 1
ATOM 640 C CA . THR A 1 80 ? 11.570 6.973 2.275 1.00 98.00 80 THR A CA 1
ATOM 641 C C . THR A 1 80 ? 10.688 6.621 3.481 1.00 98.00 80 THR A C 1
ATOM 643 O O . THR A 1 80 ? 10.965 5.646 4.179 1.00 98.00 80 THR A O 1
ATOM 646 N N . TYR A 1 81 ? 9.619 7.383 3.735 1.00 97.94 81 TYR A N 1
ATOM 647 C CA . TYR A 1 81 ? 8.645 7.101 4.799 1.00 97.94 81 TYR A CA 1
ATOM 648 C C . TYR A 1 81 ? 7.442 6.322 4.260 1.00 97.94 81 TYR A C 1
ATOM 650 O O . TYR A 1 81 ? 7.017 5.332 4.862 1.00 97.94 81 TYR A O 1
ATOM 658 N N . GLY A 1 82 ? 6.947 6.724 3.086 1.00 98.62 82 GLY A N 1
ATOM 659 C CA . GLY A 1 82 ? 5.774 6.135 2.443 1.00 98.62 82 GLY A CA 1
ATOM 660 C C . GLY A 1 82 ? 5.911 4.637 2.181 1.00 98.62 82 GLY A C 1
ATOM 661 O O . GLY A 1 82 ? 4.954 3.899 2.407 1.00 98.62 82 GLY A O 1
ATOM 662 N N . THR A 1 83 ? 7.111 4.155 1.831 1.00 98.69 83 THR A N 1
ATOM 663 C CA . THR A 1 83 ? 7.377 2.719 1.621 1.00 98.69 83 THR A CA 1
ATOM 664 C C . THR A 1 83 ? 7.007 1.851 2.824 1.00 98.69 83 THR A C 1
ATOM 666 O O . THR A 1 83 ? 6.523 0.732 2.654 1.00 98.69 83 THR A O 1
ATOM 669 N N . ARG A 1 84 ? 7.176 2.351 4.056 1.00 98.50 84 ARG A N 1
ATOM 670 C CA . ARG A 1 84 ? 6.859 1.589 5.275 1.00 98.50 84 ARG A CA 1
ATOM 671 C C . ARG A 1 84 ? 5.355 1.427 5.443 1.00 98.50 84 ARG A C 1
ATOM 673 O O . ARG A 1 84 ? 4.871 0.314 5.638 1.00 98.50 84 ARG A O 1
ATOM 680 N N . ALA A 1 85 ? 4.612 2.516 5.270 1.00 98.50 85 ALA A N 1
ATOM 681 C CA . ALA A 1 85 ? 3.158 2.483 5.322 1.00 98.50 85 ALA A CA 1
ATOM 682 C C . ALA A 1 85 ? 2.547 1.703 4.141 1.00 98.50 85 ALA A C 1
ATOM 684 O O . ALA A 1 85 ? 1.571 0.986 4.333 1.00 98.50 85 ALA A O 1
ATOM 685 N N . ALA A 1 86 ? 3.143 1.762 2.945 1.00 98.81 86 ALA A N 1
ATOM 686 C CA . ALA A 1 86 ? 2.704 0.973 1.793 1.00 98.81 86 ALA A CA 1
ATOM 687 C C . ALA A 1 86 ? 2.926 -0.536 1.997 1.00 98.81 86 ALA A C 1
ATOM 689 O O . ALA A 1 86 ? 2.039 -1.333 1.698 1.00 98.81 86 ALA A O 1
ATOM 690 N N . GLN A 1 87 ? 4.072 -0.942 2.558 1.00 98.81 87 GLN A N 1
ATOM 691 C CA . GLN A 1 87 ? 4.302 -2.341 2.932 1.00 98.81 87 GLN A CA 1
ATOM 692 C C . GLN A 1 87 ? 3.261 -2.816 3.949 1.00 98.81 87 GLN A C 1
ATOM 694 O O . GLN A 1 87 ? 2.675 -3.879 3.760 1.00 98.81 87 GLN A O 1
ATOM 699 N N . LYS A 1 88 ? 2.972 -2.000 4.971 1.00 98.75 88 LYS A N 1
ATOM 700 C CA . LYS A 1 88 ? 1.945 -2.310 5.971 1.00 98.75 88 LYS A CA 1
ATOM 701 C C . LYS A 1 88 ? 0.540 -2.403 5.375 1.00 98.75 88 LYS A C 1
ATOM 703 O O . LYS A 1 88 ? -0.243 -3.265 5.766 1.00 98.75 88 LYS A O 1
ATOM 708 N N . LEU A 1 89 ? 0.219 -1.553 4.401 1.00 98.75 89 LEU A N 1
ATOM 709 C CA . LEU A 1 89 ? -1.040 -1.646 3.669 1.00 98.75 89 LEU A CA 1
ATOM 710 C C . LEU A 1 89 ? -1.150 -3.008 2.976 1.00 98.75 89 LEU A C 1
ATOM 712 O O . LEU A 1 89 ? -2.141 -3.697 3.181 1.00 98.75 89 LEU A O 1
ATOM 716 N N . ILE A 1 90 ? -0.114 -3.428 2.239 1.00 98.75 90 ILE A N 1
ATOM 717 C CA . ILE A 1 90 ? -0.083 -4.717 1.525 1.00 98.75 90 ILE A CA 1
ATOM 718 C C . ILE A 1 90 ? -0.221 -5.909 2.479 1.00 98.75 90 ILE A C 1
ATOM 720 O O . ILE A 1 90 ? -0.970 -6.833 2.179 1.00 98.75 90 ILE A O 1
ATOM 724 N N . GLU A 1 91 ? 0.471 -5.890 3.623 1.00 98.56 91 GLU A N 1
ATOM 725 C CA . GLU A 1 91 ? 0.397 -6.953 4.643 1.00 98.56 91 GLU A CA 1
ATOM 726 C C . GLU A 1 91 ? -1.013 -7.185 5.176 1.00 98.56 91 GLU A C 1
ATOM 728 O O . GLU A 1 91 ? -1.316 -8.257 5.693 1.00 98.56 91 GLU A O 1
ATOM 733 N N . THR A 1 92 ? -1.852 -6.158 5.107 1.00 98.25 92 THR A N 1
ATOM 734 C CA . THR A 1 92 ? -3.113 -6.125 5.828 1.00 98.25 92 THR A CA 1
ATOM 735 C C . THR A 1 92 ? -4.328 -6.115 4.894 1.00 98.25 92 THR A C 1
ATOM 737 O O . THR A 1 92 ? -5.459 -6.057 5.370 1.00 98.25 92 THR A O 1
ATOM 740 N N . LEU A 1 93 ? -4.131 -6.202 3.571 1.00 98.31 93 LEU A N 1
ATOM 741 C CA . LEU A 1 93 ? -5.221 -6.380 2.602 1.00 98.31 93 LEU A CA 1
ATOM 742 C C . LEU A 1 93 ? -5.965 -7.692 2.878 1.00 98.31 93 LEU A C 1
ATOM 744 O O . LEU A 1 93 ? -5.342 -8.730 3.095 1.00 98.31 93 LEU A O 1
ATOM 748 N N . LYS A 1 94 ? -7.301 -7.648 2.849 1.00 95.81 94 LYS A N 1
ATOM 749 C CA . LYS A 1 94 ? -8.152 -8.813 3.150 1.00 95.81 94 LYS A CA 1
ATOM 750 C C . LYS A 1 94 ? -9.053 -9.210 1.989 1.00 95.81 94 LYS A C 1
ATOM 752 O O . LYS A 1 94 ? -9.281 -10.397 1.777 1.00 95.81 94 LYS A O 1
ATOM 757 N N . THR A 1 95 ? -9.560 -8.239 1.229 1.00 97.88 95 THR A N 1
ATOM 758 C CA . THR A 1 95 ? -10.559 -8.502 0.185 1.00 97.88 95 THR A CA 1
ATOM 759 C C . THR A 1 95 ? -9.963 -8.466 -1.215 1.00 97.88 95 THR A C 1
ATOM 761 O O . THR A 1 95 ? -9.013 -7.730 -1.496 1.00 97.88 95 THR A O 1
ATOM 764 N N . ARG A 1 96 ? -10.579 -9.214 -2.140 1.00 97.56 96 ARG A N 1
ATOM 765 C CA . ARG A 1 96 ? -10.204 -9.193 -3.562 1.00 97.56 96 ARG A CA 1
ATOM 766 C C . ARG A 1 96 ? -10.265 -7.776 -4.139 1.00 97.56 96 ARG A C 1
ATOM 768 O O . ARG A 1 96 ? -9.384 -7.398 -4.899 1.00 97.56 96 ARG A O 1
ATOM 775 N N . GLN A 1 97 ? -11.259 -6.979 -3.744 1.00 97.94 97 GLN A N 1
ATOM 776 C CA . GLN A 1 97 ? -11.404 -5.596 -4.203 1.00 97.94 97 GLN A CA 1
ATOM 777 C C . GLN A 1 97 ? -10.206 -4.728 -3.790 1.00 97.94 97 GLN A C 1
ATOM 779 O O . GLN A 1 97 ? -9.617 -4.065 -4.640 1.00 97.94 97 GLN A O 1
ATOM 784 N N . GLN A 1 98 ? -9.807 -4.774 -2.515 1.00 98.56 98 GLN A N 1
ATOM 785 C CA . GLN A 1 98 ? -8.644 -4.036 -2.010 1.00 98.56 98 GLN A CA 1
ATOM 786 C C . GLN A 1 98 ? -7.359 -4.4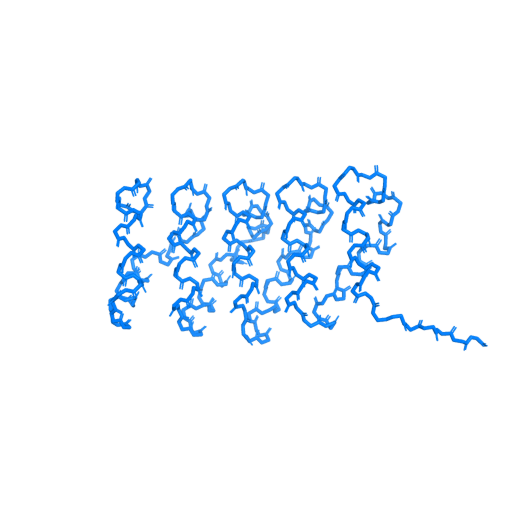32 -2.754 1.00 98.56 98 GLN A C 1
ATOM 788 O O . GLN A 1 98 ? -6.589 -3.568 -3.176 1.00 98.56 98 GLN A O 1
ATOM 793 N N . ILE A 1 99 ? -7.155 -5.739 -2.952 1.00 98.56 99 ILE A N 1
ATOM 794 C CA . ILE A 1 99 ? -5.987 -6.282 -3.656 1.00 98.56 99 ILE A CA 1
ATOM 795 C C . ILE A 1 99 ? -5.952 -5.808 -5.110 1.00 98.56 99 ILE A C 1
ATOM 797 O O . ILE A 1 99 ? -4.913 -5.331 -5.564 1.00 98.56 99 ILE A O 1
ATOM 801 N N . LEU A 1 100 ? -7.078 -5.870 -5.826 1.00 98.06 100 LEU A N 1
ATOM 802 C CA . LEU A 1 100 ? -7.154 -5.442 -7.224 1.00 98.06 100 LEU A CA 1
ATOM 803 C C . LEU A 1 100 ? -6.823 -3.956 -7.395 1.00 98.06 100 LEU A C 1
ATOM 805 O O . LEU A 1 100 ? -6.051 -3.615 -8.293 1.00 98.06 100 LEU A O 1
ATOM 809 N N . PHE A 1 101 ? -7.336 -3.079 -6.525 1.00 98.38 101 PHE A N 1
ATOM 810 C CA . PHE A 1 101 ? -6.985 -1.655 -6.563 1.00 98.38 101 PHE A CA 1
ATOM 811 C C . PHE A 1 101 ? -5.481 -1.449 -6.386 1.00 98.38 101 PHE A C 1
ATOM 813 O O . PHE A 1 101 ? -4.844 -0.834 -7.240 1.00 98.38 101 PHE A O 1
ATOM 820 N N . VAL A 1 102 ? -4.887 -2.044 -5.349 1.00 98.62 102 VAL A N 1
ATOM 821 C CA . VAL A 1 102 ? -3.447 -1.924 -5.082 1.00 98.62 102 VAL A CA 1
ATOM 822 C C . VAL A 1 102 ? -2.609 -2.469 -6.244 1.00 98.62 102 VAL A C 1
ATOM 824 O O . VAL A 1 102 ? -1.729 -1.770 -6.745 1.00 98.62 102 VAL A O 1
ATOM 827 N N . VAL A 1 103 ? -2.896 -3.682 -6.726 1.00 98.19 103 VAL A N 1
ATOM 828 C CA . VAL A 1 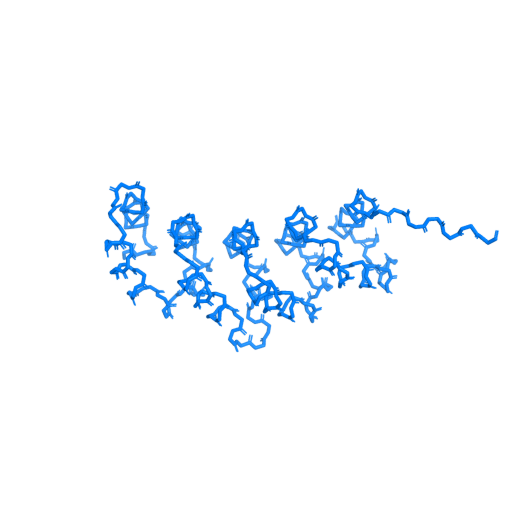103 ? -2.155 -4.307 -7.834 1.00 98.19 103 VAL A CA 1
ATOM 829 C C . VAL A 1 103 ? -2.269 -3.475 -9.113 1.00 98.19 103 VAL A C 1
ATOM 831 O O . VAL A 1 103 ? -1.260 -3.221 -9.777 1.00 98.19 103 VAL A O 1
ATOM 834 N N . SER A 1 104 ? -3.474 -3.005 -9.447 1.00 97.81 104 SER A N 1
ATOM 835 C CA . SER A 1 104 ? -3.700 -2.182 -10.640 1.00 97.81 104 SER A CA 1
ATOM 836 C C . SER A 1 104 ? -2.965 -0.840 -10.577 1.00 97.81 104 SER A C 1
ATOM 838 O O . SER A 1 104 ? -2.425 -0.408 -11.593 1.00 97.81 104 SER A O 1
ATOM 840 N N . SER A 1 105 ? -2.859 -0.221 -9.395 1.00 98.31 105 SER A N 1
ATOM 841 C CA . SER A 1 105 ? -2.109 1.025 -9.211 1.00 98.31 105 SER A CA 1
ATOM 842 C C . SER A 1 105 ? -0.590 0.840 -9.226 1.00 98.31 105 SER A C 1
ATOM 844 O O . SER A 1 105 ? 0.116 1.761 -9.628 1.00 98.31 105 SER A O 1
ATOM 846 N N . LEU A 1 106 ? -0.066 -0.319 -8.812 1.00 98.25 106 LEU A N 1
ATOM 847 C CA . LEU A 1 106 ? 1.379 -0.590 -8.818 1.00 98.25 106 LEU A CA 1
ATOM 848 C C . LEU A 1 106 ? 1.903 -1.008 -10.197 1.00 98.25 106 LEU A C 1
ATOM 850 O O . LEU A 1 106 ? 3.034 -0.675 -10.553 1.00 98.25 106 LEU A O 1
ATOM 854 N N . LYS A 1 107 ? 1.095 -1.734 -10.981 1.00 96.88 107 LYS A N 1
ATOM 855 C CA . LYS A 1 107 ? 1.508 -2.337 -12.259 1.00 96.88 107 LYS A CA 1
ATOM 856 C C . LYS A 1 107 ? 2.158 -1.347 -13.247 1.00 96.88 107 LYS A C 1
ATOM 858 O O . LYS A 1 107 ? 3.188 -1.718 -13.810 1.00 96.88 107 LYS A O 1
ATOM 863 N N . PRO A 1 108 ? 1.647 -0.115 -13.459 1.00 96.12 108 PRO A N 1
ATOM 864 C CA . PRO A 1 108 ? 2.263 0.836 -14.387 1.00 96.12 108 PRO A CA 1
ATOM 865 C C . PRO A 1 108 ? 3.665 1.297 -13.967 1.00 96.12 108 PRO A C 1
ATOM 867 O O . PRO A 1 108 ? 4.498 1.546 -14.829 1.00 96.12 108 PRO A O 1
ATOM 870 N N . GLY A 1 109 ? 3.935 1.379 -12.659 1.00 96.12 109 GLY A N 1
ATOM 871 C CA . GLY A 1 109 ? 5.212 1.842 -12.101 1.00 96.12 109 GLY A CA 1
ATOM 872 C C . GLY A 1 109 ? 6.181 0.720 -11.730 1.00 96.12 109 GLY A C 1
ATOM 873 O O . GLY A 1 109 ? 7.138 0.960 -11.000 1.00 96.12 109 GLY A O 1
ATOM 874 N N . PHE A 1 110 ? 5.936 -0.518 -12.172 1.00 95.88 110 PHE A N 1
ATOM 875 C CA . PHE A 1 110 ? 6.695 -1.690 -11.723 1.00 95.88 110 PHE A CA 1
ATOM 876 C C . PHE A 1 110 ? 8.217 -1.531 -11.868 1.00 95.88 110 PHE A C 1
ATOM 878 O O . PHE A 1 110 ? 8.955 -1.833 -10.931 1.00 95.88 110 PHE A O 1
ATOM 885 N N . LEU A 1 111 ? 8.690 -1.053 -13.024 1.00 94.62 111 LEU A N 1
ATOM 886 C CA . LEU A 1 111 ? 10.126 -0.901 -13.273 1.00 94.62 111 LEU A CA 1
ATOM 887 C C . LEU A 1 111 ? 10.771 0.133 -12.352 1.00 94.62 111 LEU A C 1
ATOM 889 O O . LEU A 1 111 ? 11.846 -0.132 -11.811 1.00 94.62 111 LEU A O 1
ATOM 893 N N . ASP A 1 112 ? 10.099 1.262 -12.136 1.00 96.44 112 ASP A N 1
ATOM 894 C CA . ASP A 1 112 ? 10.573 2.308 -11.231 1.00 96.44 112 ASP A CA 1
ATOM 895 C C . ASP A 1 112 ? 10.674 1.765 -9.805 1.00 96.44 112 ASP A C 1
ATOM 897 O O . ASP A 1 112 ? 11.696 1.921 -9.141 1.00 96.44 112 ASP A O 1
ATOM 901 N N . LEU A 1 113 ? 9.650 1.028 -9.363 1.00 97.88 113 LEU A N 1
ATOM 902 C CA . LEU A 1 113 ? 9.615 0.426 -8.034 1.00 97.88 113 LEU A CA 1
ATOM 903 C C . LEU A 1 113 ? 10.748 -0.580 -7.828 1.00 97.88 113 LEU A C 1
ATOM 905 O O . LEU A 1 113 ? 11.435 -0.523 -6.817 1.00 97.88 113 LEU A O 1
ATOM 909 N N . VAL A 1 114 ? 10.970 -1.498 -8.770 1.00 95.81 114 VAL A N 1
ATOM 910 C CA . VAL A 1 114 ? 12.001 -2.541 -8.633 1.00 95.81 114 VAL A CA 1
ATOM 911 C C . VAL A 1 114 ? 13.419 -1.964 -8.619 1.00 95.81 114 VAL A C 1
ATOM 913 O O . VAL A 1 114 ? 14.308 -2.517 -7.964 1.00 95.81 114 VAL A O 1
ATOM 916 N N . LYS A 1 115 ? 13.648 -0.860 -9.332 1.00 92.31 115 LYS A N 1
ATOM 917 C CA . LYS A 1 115 ? 14.956 -0.200 -9.384 1.00 92.31 115 LYS A CA 1
ATOM 918 C C . LYS A 1 115 ? 15.183 0.783 -8.240 1.00 92.31 115 LYS A C 1
ATOM 920 O O . LYS A 1 115 ? 16.328 1.127 -7.967 1.00 92.31 115 LYS A O 1
ATOM 925 N N . ASP A 1 116 ? 14.140 1.211 -7.550 1.00 97.00 116 ASP A N 1
ATOM 926 C CA . ASP A 1 116 ? 14.266 2.168 -6.461 1.00 97.00 116 ASP A CA 1
ATOM 927 C C . ASP A 1 116 ? 14.689 1.522 -5.132 1.00 97.00 116 ASP A C 1
ATOM 929 O O . ASP A 1 116 ? 14.329 0.384 -4.824 1.00 97.00 116 ASP A O 1
ATOM 933 N N . GLN A 1 117 ? 15.426 2.269 -4.303 1.00 95.81 117 GLN A N 1
ATOM 934 C CA . GLN A 1 117 ? 15.895 1.816 -2.986 1.00 95.81 117 GLN A CA 1
ATOM 935 C C . GLN A 1 117 ? 14.755 1.591 -1.975 1.00 95.81 117 GLN A C 1
ATOM 937 O O . GLN A 1 117 ? 14.899 0.766 -1.076 1.00 95.81 117 GLN A O 1
ATOM 942 N N . ASN A 1 118 ? 13.624 2.289 -2.124 1.00 97.44 118 ASN A N 1
ATOM 943 C CA . ASN A 1 118 ? 12.444 2.174 -1.268 1.00 97.44 118 ASN A CA 1
ATOM 944 C C . ASN A 1 118 ? 11.378 1.274 -1.910 1.00 97.44 118 ASN A C 1
ATOM 946 O O . ASN A 1 118 ? 10.812 0.405 -1.239 1.00 97.44 118 ASN A O 1
ATOM 950 N N . GLY A 1 119 ? 11.125 1.459 -3.208 1.00 97.88 119 GLY A N 1
ATOM 951 C CA . GLY A 1 119 ? 10.097 0.755 -3.972 1.00 97.88 119 GLY A CA 1
ATOM 952 C C . GLY A 1 119 ? 10.321 -0.755 -4.047 1.00 97.88 119 GLY A C 1
ATOM 953 O O . GLY A 1 119 ? 9.358 -1.523 -3.968 1.00 97.88 119 GLY A O 1
ATOM 954 N N . ASN A 1 120 ? 11.579 -1.213 -4.100 1.00 96.44 120 ASN A N 1
ATOM 955 C CA . ASN A 1 120 ? 11.878 -2.642 -4.228 1.00 96.44 120 ASN A CA 1
ATOM 956 C C . ASN A 1 120 ? 11.356 -3.438 -3.018 1.00 96.44 120 ASN A C 1
ATOM 958 O O . ASN A 1 120 ? 10.924 -4.582 -3.166 1.00 96.44 120 ASN A O 1
ATOM 962 N N . HIS A 1 121 ? 11.320 -2.820 -1.833 1.00 96.88 121 HIS A N 1
ATOM 963 C CA . HIS A 1 121 ? 10.776 -3.437 -0.626 1.00 96.88 121 HIS A CA 1
ATOM 964 C C . HIS A 1 121 ? 9.260 -3.646 -0.713 1.00 96.88 121 HIS A C 1
ATOM 966 O O . HIS A 1 121 ? 8.750 -4.642 -0.204 1.00 96.88 121 HIS A O 1
ATOM 972 N N . VAL A 1 122 ? 8.541 -2.755 -1.401 1.00 98.50 122 VAL A N 1
ATOM 973 C CA . VAL A 1 122 ? 7.099 -2.892 -1.646 1.00 98.50 122 VAL A CA 1
ATOM 974 C C . VAL A 1 122 ? 6.828 -4.066 -2.586 1.00 98.50 122 VAL A C 1
ATOM 976 O O . VAL A 1 122 ? 5.987 -4.908 -2.281 1.00 98.50 122 VAL A O 1
ATOM 979 N N . ILE A 1 123 ? 7.590 -4.199 -3.677 1.00 97.94 123 ILE A N 1
ATOM 980 C CA . ILE A 1 123 ? 7.454 -5.337 -4.604 1.00 97.94 123 ILE A CA 1
ATOM 981 C C . ILE A 1 123 ? 7.774 -6.663 -3.904 1.00 97.94 123 ILE A C 1
ATOM 983 O O . ILE A 1 123 ? 7.038 -7.641 -4.044 1.00 97.94 123 ILE A O 1
ATOM 987 N N . GLN A 1 124 ? 8.831 -6.696 -3.089 1.00 95.75 124 GLN A N 1
ATOM 988 C CA . GLN A 1 124 ? 9.137 -7.865 -2.263 1.00 95.75 124 GLN A CA 1
ATOM 989 C C . GLN A 1 124 ? 8.011 -8.183 -1.274 1.00 95.75 124 GLN A C 1
ATOM 991 O O . GLN A 1 124 ? 7.725 -9.358 -1.042 1.00 95.75 124 GLN A O 1
ATOM 996 N N . ARG A 1 125 ? 7.342 -7.165 -0.721 1.00 97.94 125 ARG A N 1
ATOM 997 C CA . ARG A 1 125 ? 6.197 -7.371 0.166 1.00 97.94 125 ARG A CA 1
ATOM 998 C C . ARG A 1 125 ? 4.995 -7.960 -0.567 1.00 97.94 125 ARG A C 1
ATOM 1000 O O . ARG A 1 125 ? 4.375 -8.882 -0.045 1.00 97.94 125 ARG A O 1
ATOM 1007 N N . CYS A 1 126 ? 4.715 -7.521 -1.793 1.00 98.00 126 CYS A N 1
ATOM 1008 C CA . CYS A 1 126 ? 3.707 -8.156 -2.644 1.00 98.00 126 CYS A CA 1
ATOM 1009 C C . CYS A 1 126 ? 4.009 -9.649 -2.866 1.00 98.00 126 CYS A C 1
ATOM 1011 O O . CYS A 1 126 ? 3.119 -10.486 -2.724 1.00 98.00 126 CYS A O 1
ATOM 1013 N N . LEU A 1 127 ? 5.269 -10.002 -3.153 1.00 95.81 127 LEU A N 1
ATOM 1014 C CA . LEU A 1 127 ? 5.685 -11.402 -3.328 1.00 95.81 127 LEU A CA 1
ATOM 1015 C C . LEU A 1 127 ? 5.472 -12.254 -2.066 1.00 95.81 127 LEU A C 1
ATOM 1017 O O . LEU A 1 127 ? 5.158 -13.438 -2.181 1.00 95.81 127 LEU A O 1
ATOM 1021 N N . GLN A 1 128 ? 5.613 -11.660 -0.880 1.00 96.12 128 GLN A N 1
ATOM 1022 C CA . GLN A 1 128 ? 5.429 -12.347 0.401 1.00 96.12 128 GLN A CA 1
ATOM 1023 C C . GLN A 1 128 ? 3.953 -12.512 0.781 1.00 96.12 128 GLN A C 1
ATOM 1025 O O . GLN A 1 128 ? 3.571 -13.576 1.257 1.00 96.12 128 GLN A O 1
ATOM 1030 N N . CYS A 1 129 ? 3.134 -11.476 0.583 1.00 96.19 129 CYS A N 1
ATOM 1031 C CA . CYS A 1 129 ? 1.790 -11.409 1.167 1.00 96.19 129 CYS A CA 1
ATOM 1032 C C . CYS A 1 129 ? 0.657 -11.782 0.207 1.00 96.19 129 CYS A C 1
ATOM 1034 O O . CYS A 1 129 ? -0.396 -12.214 0.663 1.00 96.19 129 CYS A O 1
ATOM 1036 N N . LEU A 1 130 ? 0.830 -11.597 -1.104 1.00 96.38 130 LEU A N 1
ATOM 1037 C CA . LEU A 1 130 ? -0.261 -11.812 -2.057 1.00 96.38 130 LEU A CA 1
ATOM 1038 C C . LEU A 1 130 ? -0.426 -13.295 -2.430 1.00 96.38 130 LEU A C 1
ATOM 1040 O O . LEU A 1 130 ? 0.424 -14.138 -2.125 1.00 96.38 130 LEU A O 1
ATOM 1044 N N . SER A 1 131 ? -1.517 -13.623 -3.122 1.00 95.44 131 SER A N 1
ATOM 1045 C CA . SER A 1 131 ? -1.710 -14.939 -3.739 1.00 95.44 131 SER A CA 1
ATOM 1046 C C . SER A 1 131 ? -0.840 -15.096 -4.998 1.00 95.44 131 SER A C 1
ATOM 1048 O O . SER A 1 131 ? -0.293 -14.121 -5.514 1.00 95.44 131 SER A O 1
ATOM 1050 N N . ASN A 1 132 ? -0.703 -16.313 -5.530 1.00 91.88 132 ASN A N 1
ATOM 1051 C CA . ASN A 1 132 ? 0.029 -16.523 -6.787 1.00 91.88 132 ASN A CA 1
ATOM 1052 C C . ASN A 1 132 ? -0.653 -15.841 -7.985 1.00 91.88 132 ASN A C 1
ATOM 1054 O O . ASN A 1 132 ? 0.038 -15.327 -8.863 1.00 91.88 132 ASN A O 1
ATOM 1058 N N . GLU A 1 133 ? -1.989 -15.788 -7.992 1.00 93.88 133 GLU A N 1
ATOM 1059 C CA . GLU A 1 133 ? -2.778 -15.079 -9.008 1.00 93.88 133 GLU A CA 1
ATOM 1060 C C . GLU A 1 133 ? -2.443 -13.580 -8.994 1.00 93.88 133 GLU A C 1
ATOM 1062 O O . GLU A 1 133 ? -2.091 -12.997 -10.019 1.00 93.88 133 GLU A O 1
ATOM 1067 N N . ASP A 1 134 ? -2.436 -12.976 -7.806 1.00 95.38 134 ASP A N 1
ATOM 1068 C CA . ASP A 1 134 ? -2.200 -11.542 -7.633 1.00 95.38 134 ASP A CA 1
ATOM 1069 C C . ASP A 1 134 ? -0.722 -11.150 -7.810 1.00 95.38 134 ASP A C 1
ATOM 1071 O O . ASP A 1 134 ? -0.418 -9.992 -8.088 1.00 95.38 134 ASP A O 1
ATOM 1075 N N . LYS A 1 135 ? 0.218 -12.100 -7.703 1.00 94.06 135 LYS A N 1
ATOM 1076 C CA . LYS A 1 135 ? 1.646 -11.889 -8.025 1.00 94.06 135 LYS A CA 1
ATOM 1077 C C . LYS A 1 135 ? 1.935 -11.923 -9.519 1.00 94.06 135 LYS A C 1
ATOM 1079 O O . LYS A 1 135 ? 3.030 -11.530 -9.921 1.00 94.06 135 LYS A O 1
ATOM 1084 N N . LYS A 1 136 ? 0.996 -12.377 -10.355 1.00 93.00 136 LYS A N 1
ATOM 1085 C CA . LYS A 1 136 ? 1.243 -12.616 -11.783 1.00 93.00 136 LYS A CA 1
ATOM 1086 C C . LYS A 1 136 ? 1.822 -11.396 -12.503 1.00 93.00 136 LYS A C 1
ATOM 1088 O O . LYS A 1 136 ? 2.750 -11.547 -13.289 1.00 93.00 136 LYS A O 1
ATOM 1093 N N . PHE A 1 137 ? 1.364 -10.184 -12.176 1.00 93.62 137 PHE A N 1
ATOM 1094 C CA . PHE A 1 137 ? 1.899 -8.962 -12.790 1.00 93.62 137 PHE A CA 1
ATOM 1095 C C . PHE A 1 137 ? 3.404 -8.759 -12.535 1.00 93.62 137 PHE A C 1
ATOM 1097 O O . PHE A 1 137 ? 4.084 -8.208 -13.397 1.00 93.62 137 PHE A O 1
ATOM 1104 N N . ILE A 1 138 ? 3.918 -9.208 -11.382 1.00 93.69 138 ILE A N 1
ATOM 1105 C CA . ILE A 1 138 ? 5.342 -9.132 -11.030 1.00 93.69 138 ILE A CA 1
ATOM 1106 C C . ILE A 1 138 ? 6.124 -10.116 -11.887 1.00 93.69 138 ILE A C 1
ATOM 1108 O O . ILE A 1 138 ? 7.130 -9.731 -12.472 1.00 93.69 138 ILE A O 1
ATOM 1112 N N . PHE A 1 139 ? 5.657 -11.362 -11.996 1.00 91.75 139 PHE A N 1
ATOM 1113 C CA . PHE A 1 139 ? 6.328 -12.385 -12.799 1.00 91.75 139 PHE A CA 1
ATOM 1114 C C . PHE A 1 139 ? 6.323 -12.040 -14.287 1.00 91.75 139 PHE A C 1
ATOM 1116 O O . PHE A 1 139 ? 7.373 -12.090 -14.923 1.00 91.75 139 PHE A O 1
ATOM 1123 N N . ASP A 1 140 ? 5.175 -11.621 -14.824 1.00 91.44 140 ASP A N 1
ATOM 1124 C CA . ASP A 1 140 ? 5.044 -11.241 -16.230 1.00 91.44 140 ASP A CA 1
ATOM 1125 C C . ASP A 1 140 ? 5.976 -10.053 -16.560 1.00 91.44 140 ASP A C 1
ATOM 1127 O O . ASP A 1 140 ? 6.670 -10.056 -17.579 1.00 91.44 140 ASP A O 1
ATOM 1131 N N . ALA A 1 141 ? 6.050 -9.045 -15.680 1.00 90.31 141 ALA A N 1
ATOM 1132 C CA . ALA A 1 141 ? 6.933 -7.897 -15.877 1.00 90.31 141 ALA A CA 1
ATOM 1133 C C . ALA A 1 141 ? 8.416 -8.251 -15.666 1.00 90.31 141 ALA A C 1
ATOM 1135 O O . ALA A 1 141 ? 9.264 -7.828 -16.451 1.00 90.31 141 ALA A O 1
ATOM 1136 N N . ALA A 1 142 ? 8.742 -9.063 -14.659 1.00 89.56 142 ALA A N 1
ATOM 1137 C CA . ALA A 1 142 ? 10.100 -9.542 -14.418 1.00 89.56 142 ALA A CA 1
ATOM 1138 C C . ALA A 1 142 ? 10.630 -10.373 -15.593 1.00 89.56 142 ALA A C 1
ATOM 1140 O O . ALA A 1 142 ? 11.777 -10.191 -15.990 1.00 89.56 142 ALA A O 1
ATOM 1141 N N . ALA A 1 143 ? 9.797 -11.230 -16.192 1.00 89.31 143 ALA A N 1
ATOM 1142 C CA . ALA A 1 143 ? 10.150 -11.984 -17.391 1.00 89.31 143 ALA A CA 1
ATOM 1143 C C . ALA A 1 143 ? 10.386 -11.052 -18.589 1.00 89.31 143 ALA A C 1
ATOM 1145 O O . ALA A 1 143 ? 11.402 -11.167 -19.273 1.00 89.31 143 ALA A O 1
ATOM 1146 N N . LYS A 1 144 ? 9.490 -10.076 -18.800 1.00 91.12 144 LYS A N 1
ATOM 1147 C CA . LYS A 1 144 ? 9.594 -9.102 -19.897 1.00 91.12 144 LYS A CA 1
ATOM 1148 C C . LYS A 1 144 ? 10.861 -8.242 -19.823 1.00 91.12 144 LYS A C 1
ATOM 1150 O O . LYS A 1 144 ? 11.446 -7.941 -20.858 1.00 91.12 144 LYS A O 1
ATOM 1155 N N . PHE A 1 145 ? 11.280 -7.850 -18.622 1.00 88.69 145 PHE A N 1
ATOM 1156 C CA . PHE A 1 145 ? 12.406 -6.934 -18.398 1.00 88.69 145 PHE A CA 1
ATOM 1157 C C . PHE A 1 145 ? 13.594 -7.606 -17.690 1.00 88.69 145 PHE A C 1
ATOM 1159 O O . PHE A 1 145 ? 14.376 -6.947 -17.006 1.00 88.69 145 PHE A O 1
ATOM 1166 N N . CYS A 1 146 ? 13.739 -8.926 -17.839 1.00 86.25 146 CYS A N 1
ATOM 1167 C CA . CYS A 1 146 ? 14.653 -9.744 -17.037 1.00 86.25 146 CYS A CA 1
ATOM 1168 C C . CYS A 1 146 ? 16.101 -9.229 -17.047 1.00 86.25 146 CYS A C 1
ATOM 1170 O O . CYS A 1 146 ? 16.684 -9.019 -15.985 1.00 86.25 146 CYS A O 1
ATOM 1172 N N . VAL A 1 147 ? 16.663 -8.950 -18.229 1.00 85.75 147 VAL A N 1
ATOM 1173 C CA . VAL A 1 147 ? 18.050 -8.464 -18.375 1.00 85.75 147 VAL A CA 1
ATOM 1174 C C . VAL A 1 147 ? 18.246 -7.110 -17.687 1.00 85.75 147 VAL A C 1
ATOM 1176 O O . VAL A 1 147 ? 19.225 -6.893 -16.971 1.00 85.75 147 VAL A O 1
ATOM 1179 N N . GLU A 1 148 ? 17.291 -6.203 -17.870 1.00 88.56 148 GLU A N 1
ATOM 1180 C CA . GLU A 1 148 ? 17.338 -4.847 -17.326 1.00 88.56 148 GLU A CA 1
ATOM 1181 C C . GLU A 1 148 ? 17.238 -4.840 -15.795 1.00 88.56 148 GLU A C 1
ATOM 1183 O O . GLU A 1 148 ? 17.911 -4.062 -15.121 1.00 88.56 148 GLU A O 1
ATOM 1188 N N . ILE A 1 149 ? 16.425 -5.734 -15.230 1.00 86.06 149 ILE A N 1
ATOM 1189 C CA . ILE A 1 149 ? 16.264 -5.866 -13.782 1.00 86.06 149 ILE A CA 1
ATOM 1190 C C . ILE A 1 149 ? 17.461 -6.602 -13.165 1.00 86.06 149 ILE A C 1
ATOM 1192 O O . ILE A 1 149 ? 17.983 -6.168 -12.137 1.00 86.06 149 ILE A O 1
ATOM 1196 N N . ALA A 1 150 ? 17.916 -7.700 -13.776 1.00 82.56 150 ALA A N 1
ATOM 1197 C CA . ALA A 1 150 ? 18.980 -8.547 -13.237 1.00 82.56 150 ALA A CA 1
ATOM 1198 C C . ALA A 1 150 ? 20.339 -7.834 -13.160 1.00 82.56 150 ALA A C 1
ATOM 1200 O O . ALA A 1 150 ? 21.137 -8.126 -12.272 1.00 82.56 150 ALA A O 1
ATOM 1201 N N . THR A 1 151 ? 20.588 -6.876 -14.054 1.00 85.44 151 THR A N 1
ATOM 1202 C CA . THR A 1 151 ? 21.812 -6.057 -14.063 1.00 85.44 151 THR A CA 1
ATOM 1203 C C . THR A 1 151 ? 21.740 -4.843 -13.127 1.00 85.44 151 THR A C 1
ATOM 1205 O O . THR A 1 151 ? 22.743 -4.159 -12.925 1.00 85.44 151 THR A O 1
ATOM 1208 N N . HIS A 1 152 ? 20.584 -4.576 -12.508 1.00 87.50 152 HIS A N 1
ATOM 1209 C CA . HIS A 1 152 ? 20.394 -3.453 -11.595 1.00 87.50 152 HIS A CA 1
ATOM 1210 C C . HIS A 1 152 ? 20.679 -3.833 -10.133 1.00 87.50 152 HIS A C 1
ATOM 1212 O O . HIS A 1 152 ? 20.189 -4.848 -9.635 1.00 87.50 152 HIS A O 1
ATOM 1218 N N . ARG A 1 153 ? 21.373 -2.954 -9.390 1.00 81.94 153 ARG A N 1
ATOM 1219 C CA . ARG A 1 153 ? 21.806 -3.180 -7.991 1.00 81.94 153 ARG A CA 1
ATOM 1220 C C . ARG A 1 153 ? 20.691 -3.561 -7.004 1.00 81.94 153 ARG A C 1
ATOM 1222 O O . ARG A 1 153 ? 20.959 -4.238 -6.021 1.00 81.94 153 ARG A O 1
ATOM 1229 N N . HIS A 1 154 ? 19.467 -3.090 -7.242 1.00 79.94 154 HIS A N 1
ATOM 1230 C CA . HIS A 1 154 ? 18.279 -3.419 -6.436 1.00 79.94 154 HIS A CA 1
ATOM 1231 C C . HIS A 1 154 ? 17.370 -4.441 -7.131 1.00 79.94 154 HIS A C 1
ATOM 1233 O O . HIS A 1 154 ? 16.651 -5.188 -6.468 1.00 79.94 154 HIS A O 1
ATOM 1239 N N . GLY A 1 155 ? 17.432 -4.509 -8.465 1.00 73.69 155 GLY A N 1
ATOM 1240 C CA . GLY A 1 155 ? 16.561 -5.366 -9.261 1.00 73.69 155 GLY A CA 1
ATOM 1241 C C . GLY A 1 155 ? 16.924 -6.844 -9.144 1.00 73.69 155 GLY A C 1
ATOM 1242 O O . GLY A 1 155 ? 16.033 -7.693 -9.078 1.00 73.69 155 GLY A O 1
ATOM 1243 N N . CYS A 1 156 ? 18.214 -7.164 -9.010 1.00 79.44 156 CYS A N 1
ATOM 1244 C CA . CYS A 1 156 ? 18.674 -8.542 -8.843 1.00 79.44 156 CYS A CA 1
ATOM 1245 C C . CYS A 1 156 ? 18.051 -9.232 -7.612 1.00 79.44 156 CYS A C 1
ATOM 1247 O O . CYS A 1 156 ? 17.633 -10.387 -7.708 1.00 79.44 156 CYS A O 1
ATOM 1249 N N . CYS A 1 157 ? 17.883 -8.513 -6.495 1.00 79.31 157 CYS A N 1
ATOM 1250 C CA . CYS A 1 157 ? 17.214 -9.018 -5.292 1.00 79.31 157 CYS A CA 1
ATOM 1251 C C . CYS A 1 157 ? 15.753 -9.402 -5.568 1.00 79.31 157 CYS A C 1
ATOM 1253 O O . CYS A 1 157 ? 15.263 -10.412 -5.061 1.00 79.31 157 CYS A O 1
ATOM 1255 N N . VAL A 1 158 ? 15.053 -8.620 -6.397 1.00 79.25 158 VAL A N 1
ATOM 1256 C CA . VAL A 1 158 ? 13.664 -8.907 -6.777 1.00 79.25 158 VAL A CA 1
ATOM 1257 C C . VAL A 1 158 ? 13.589 -10.143 -7.672 1.00 79.25 158 VAL A C 1
ATOM 1259 O O . VAL A 1 158 ? 12.729 -10.989 -7.439 1.00 79.25 158 VAL A O 1
ATOM 1262 N N . ILE A 1 159 ? 14.509 -10.313 -8.628 1.00 82.50 159 ILE A N 1
ATOM 1263 C CA . ILE A 1 159 ? 14.574 -11.521 -9.474 1.00 82.50 159 ILE A CA 1
ATOM 1264 C C . ILE A 1 159 ? 14.826 -12.773 -8.631 1.00 82.50 159 ILE A C 1
ATOM 1266 O O . ILE A 1 159 ? 14.098 -13.755 -8.763 1.00 82.50 159 ILE A O 1
ATOM 1270 N N . GLN A 1 160 ? 15.785 -12.728 -7.703 1.00 80.88 160 GLN A N 1
ATOM 1271 C CA . GLN A 1 160 ? 16.041 -13.837 -6.775 1.00 80.88 160 GLN A CA 1
ATOM 1272 C C . GLN A 1 160 ? 14.789 -14.197 -5.963 1.00 80.88 160 GLN A C 1
ATOM 1274 O O . GLN A 1 160 ? 14.465 -15.374 -5.766 1.00 80.88 160 GLN A O 1
ATOM 1279 N N . ARG A 1 161 ? 14.034 -13.183 -5.524 1.00 81.38 161 ARG A N 1
ATOM 1280 C CA . ARG A 1 161 ? 12.786 -13.393 -4.790 1.00 81.38 161 ARG A CA 1
ATOM 1281 C C . ARG A 1 161 ? 11.676 -13.948 -5.678 1.00 81.38 161 ARG A C 1
ATOM 1283 O O . ARG A 1 161 ? 10.933 -14.800 -5.197 1.00 81.38 161 ARG A O 1
ATOM 1290 N N . CYS A 1 162 ? 11.600 -13.541 -6.945 1.00 78.81 162 CYS A N 1
ATOM 1291 C CA . CYS A 1 162 ? 10.691 -14.135 -7.924 1.00 78.81 162 CYS A CA 1
ATOM 1292 C C . CYS A 1 162 ? 10.982 -15.630 -8.096 1.00 78.81 162 CYS A C 1
ATOM 1294 O O . CYS A 1 162 ? 10.061 -16.424 -7.974 1.00 78.81 162 CYS A O 1
ATOM 1296 N N . ILE A 1 163 ? 12.249 -16.023 -8.257 1.00 79.00 163 ILE A N 1
ATOM 1297 C CA . ILE A 1 163 ? 12.652 -17.439 -8.365 1.00 79.00 163 ILE A CA 1
ATOM 1298 C C . ILE A 1 163 ? 12.252 -18.230 -7.109 1.00 79.00 163 ILE A C 1
ATOM 1300 O O . ILE A 1 163 ? 11.784 -19.359 -7.199 1.00 79.00 163 ILE A O 1
ATOM 1304 N N . THR A 1 164 ? 12.388 -17.630 -5.923 1.00 79.44 164 THR A N 1
ATOM 1305 C CA . THR A 1 164 ? 12.001 -18.293 -4.662 1.00 79.44 164 THR A CA 1
ATOM 1306 C C . THR A 1 164 ? 10.484 -18.496 -4.535 1.00 79.44 164 THR A C 1
ATOM 1308 O O . THR A 1 164 ? 10.048 -19.449 -3.899 1.00 79.44 164 THR A O 1
ATOM 1311 N N . HIS A 1 165 ? 9.673 -17.588 -5.089 1.00 78.00 165 HIS A N 1
ATOM 1312 C CA . HIS A 1 165 ? 8.208 -17.609 -4.951 1.00 78.00 165 HIS A CA 1
ATOM 1313 C C . HIS A 1 165 ? 7.492 -18.162 -6.184 1.00 78.00 165 HIS A C 1
ATOM 1315 O O . HIS A 1 165 ? 6.272 -18.319 -6.157 1.00 78.00 165 HIS A O 1
ATOM 1321 N N . SER A 1 166 ? 8.215 -18.441 -7.268 1.00 75.69 166 SER A N 1
ATOM 1322 C CA . SER A 1 166 ? 7.665 -19.117 -8.431 1.00 75.69 166 SER A CA 1
ATOM 1323 C C . SER A 1 166 ? 7.421 -20.582 -8.090 1.00 75.69 166 SER A C 1
ATOM 1325 O O . SER A 1 166 ? 8.356 -21.324 -7.795 1.00 75.69 166 SER A O 1
ATOM 1327 N N . THR A 1 167 ? 6.169 -21.019 -8.162 1.00 63.66 167 THR A N 1
ATOM 1328 C CA . THR A 1 167 ? 5.853 -22.443 -8.259 1.00 63.66 167 THR A CA 1
ATOM 1329 C C . THR A 1 167 ? 6.227 -22.867 -9.674 1.00 63.66 167 THR A C 1
ATOM 1331 O O . THR A 1 167 ? 5.544 -22.488 -10.624 1.00 63.66 167 THR A O 1
ATOM 1334 N N . GLY A 1 168 ? 7.366 -23.536 -9.843 1.00 55.22 168 GLY A N 1
ATOM 1335 C CA . GLY A 1 168 ? 7.816 -23.968 -11.163 1.00 55.22 168 GLY A CA 1
ATOM 1336 C C . GLY A 1 168 ? 6.774 -24.872 -11.820 1.00 55.22 168 GLY A C 1
ATOM 1337 O O . GLY A 1 168 ? 6.551 -25.981 -11.348 1.00 55.22 168 GLY A O 1
ATOM 1338 N N . ASN A 1 169 ? 6.167 -24.418 -12.916 1.00 50.16 169 ASN A N 1
ATOM 1339 C CA . ASN A 1 169 ? 5.563 -25.325 -13.882 1.00 50.16 169 ASN A CA 1
ATOM 1340 C C . ASN A 1 169 ? 6.693 -25.753 -14.812 1.00 50.16 169 ASN A C 1
ATOM 1342 O O . ASN A 1 169 ? 7.071 -25.018 -15.723 1.00 50.16 169 ASN A O 1
ATOM 1346 N N . ILE A 1 170 ? 7.281 -26.915 -14.534 1.00 46.44 170 ILE A N 1
ATOM 1347 C CA . ILE A 1 170 ? 8.084 -27.605 -15.537 1.00 46.44 170 ILE A CA 1
ATOM 1348 C C . ILE A 1 170 ? 7.070 -28.091 -16.572 1.00 46.44 170 ILE A C 1
ATOM 1350 O O . ILE A 1 170 ? 6.409 -29.104 -16.360 1.00 46.44 170 ILE A O 1
ATOM 1354 N N . GLU A 1 171 ? 6.890 -27.338 -17.655 1.00 42.38 171 GLU A N 1
ATOM 1355 C CA . GLU A 1 171 ? 6.290 -27.896 -18.863 1.00 42.38 171 GLU A CA 1
ATOM 1356 C C . GLU A 1 171 ? 7.281 -28.933 -19.392 1.00 42.38 171 GLU A C 1
ATOM 1358 O O . GLU A 1 171 ? 8.291 -28.615 -20.021 1.00 42.38 171 GLU A O 1
ATOM 1363 N N . THR A 1 172 ? 7.048 -30.193 -19.027 1.00 34.97 172 THR A N 1
ATOM 1364 C CA . THR A 1 172 ? 7.668 -31.331 -19.694 1.00 34.97 172 THR A CA 1
ATOM 1365 C C . THR A 1 172 ? 7.112 -31.365 -21.113 1.00 34.97 172 THR A C 1
ATOM 1367 O O . THR A 1 172 ? 5.936 -31.687 -21.292 1.00 34.97 172 THR A O 1
ATOM 1370 N N . ASN A 1 173 ? 7.941 -30.972 -22.083 1.00 36.09 173 ASN A N 1
ATOM 1371 C CA . ASN A 1 173 ? 7.727 -31.286 -23.497 1.00 36.09 173 ASN A CA 1
ATOM 1372 C C . ASN A 1 173 ? 7.660 -32.800 -23.713 1.00 36.09 173 ASN A C 1
ATOM 1374 O O . ASN A 1 173 ? 8.443 -33.516 -23.044 1.00 36.09 173 ASN A O 1
#

InterPro domains:
  IPR001313 Pumilio RNA-binding repeat [PF00806] (1-31)
  IPR001313 Pumilio RNA-binding repeat [PF00806] (33-63)
  IPR001313 Pumilio RNA-binding repeat [PF00806] (73-98)
  IPR001313 Pumilio RNA-binding repeat [PF00806] (110-140)
  IPR001313 Pumilio RNA-binding repeat [PF00806] (146-168)
  IPR001313 Pumilio RNA-binding repeat [PS50302] (1-28)
  IPR001313 Pumilio RNA-binding repeat [PS50302] (29-65)
  IPR001313 Pumilio RNA-binding repeat [PS50302] (105-140)
  IPR001313 Pumilio RNA-binding repeat [SM00025] (1-28)
  IPR001313 Pumilio RNA-binding repeat [SM00025] (29-64)
  IPR001313 Pumilio RNA-binding repeat [SM00025] (68-103)
  IPR001313 Pumilio RNA-binding repeat [SM00025] (105-140)
  IPR001313 Pumilio RNA-binding repeat [SM00025] (141-171)
  IPR011989 Armadillo-like helical [G3DSA:1.25.10.10] (1-171)
  IPR016024 Armadillo-type fold [SSF48371] (1-169)
  IPR033133 Pumilio homology domain [PS50303] (1-173)

Organism: Hevea brasiliensis (NCBI:txid3981)

Secondary structure (DSSP, 8-state):
-TTSHHHHHHHHHHHHHS-HHHHHHHHHHHGGGHHHHHTSTTHHHHHHHHHHH--HHHHHHHHHHHHSSTTHHHHHHHSTTHHHHHHHHHHT--SHHHHHHHHHHHGGGHHHHHHSTTHHHHHHHHHHHS-TTTTHHHHHHHHHTHHHHHTSTTHHHHHHHHHHH--------

Foldseek 3Di:
DQQDPVVLVVLLVCLVPHDPVSLVVVLVVCLLPLLVLQQGPRSVSSLLSNLVRPDLVSLVSSLCNQLVDQCSVVVLQLHPRSLSSLLSSLQRDDDPNSLCSNLVRCLVCVVVLQQHPRSVSNLLSCLVRPDPVSNVSVVVVCVVCVVVQCPHPRSVVSVVSCVVSDPDPPPDD

pLDDT: mean 91.32, std 11.72, range [34.97, 98.81]

Radius of gyration: 17.16 Å; chains: 1; bounding box: 37×48×48 Å